Protein AF-A0A5K1E8R7-F1 (afdb_monomer_lite)

Radius of gyration: 16.44 Å; chains: 1; bounding box: 40×27×46 Å

InterPro domains:
  IPR000719 Protein kinase domain [PF00069] (4-108)
  IPR000719 Protein kinase domain [PS50011] (1-108)
  IPR008271 Serine/threonine-protein kinase, active site [PS00108] (58-70)
  IPR011009 Protein kinase-like domain superfamily [SSF56112] (5-108)
  IPR051824 LRR Receptor-Like Ser/Thr Protein Kinase [PTHR48006] (5-108)

Foldseek 3Di:
DDDPVPDDDDDDPDQVQAFQVCQVPPPPHHDDPVLVVQQVVLVVVQQCCQQPVDVQRKDQQADDRNQWTAHPVRRTDGHDSVVMDGPPPPPDPPPPVDNDYDPVPDDD

Secondary structure (DSSP, 8-state):
----TT---------TTEEHHHHHH-SS----HHHHHHHHHHHHHHHHIIIIISSS-EE-S---GGGEEE-TT--EEE--GGG-EES--TTS-S---S--S-TTTS--

Sequence (108 aa):
HISADDTRLLVYEFMGNGSLHRWLHSSDSILNWPSRYRVAVGSAQGLHYMHHGSSPPVIHRDVKSSNILLDEELKPKIADFGLARFIGRSGEPETVSVVAGSLGYMAP

Structure (mmCIF, N/CA/C/O backbone):
data_AF-A0A5K1E8R7-F1
#
_entry.id   AF-A0A5K1E8R7-F1
#
loop_
_atom_site.group_PDB
_atom_site.id
_atom_site.type_symbol
_atom_site.label_atom_id
_atom_site.label_alt_id
_atom_site.label_comp_id
_atom_site.label_asym_id
_atom_site.label_entity_id
_atom_site.label_seq_id
_atom_site.pdbx_PDB_ins_code
_atom_site.Cartn_x
_atom_site.Cartn_y
_atom_site.Cartn_z
_atom_site.occupancy
_atom_site.B_iso_or_equiv
_atom_site.auth_seq_id
_atom_site.auth_comp_id
_atom_site.auth_asym_id
_atom_site.auth_atom_id
_atom_site.pdbx_PDB_model_num
ATOM 1 N N . HIS A 1 1 ? 21.160 -8.404 26.056 1.00 39.66 1 HIS A N 1
ATOM 2 C CA . HIS A 1 1 ? 19.742 -8.172 26.385 1.00 39.66 1 HIS A CA 1
ATOM 3 C C . HIS A 1 1 ? 19.536 -6.677 26.533 1.00 39.66 1 HIS A C 1
ATOM 5 O O . HIS A 1 1 ? 20.033 -6.116 27.496 1.00 39.66 1 HIS A O 1
ATOM 11 N N . ILE A 1 2 ? 18.916 -6.021 25.554 1.00 47.12 2 ILE A N 1
ATOM 12 C CA . ILE A 1 2 ? 18.530 -4.609 25.663 1.00 47.12 2 ILE A CA 1
ATOM 13 C C . ILE A 1 2 ? 17.011 -4.609 25.510 1.00 47.12 2 ILE A C 1
ATOM 15 O O . ILE A 1 2 ? 16.521 -4.661 24.386 1.00 47.12 2 ILE A O 1
ATOM 19 N N . SER A 1 3 ? 16.270 -4.665 26.621 1.00 49.06 3 SER A N 1
ATOM 20 C CA . SER A 1 3 ? 14.888 -4.187 26.596 1.00 49.06 3 SER A CA 1
ATOM 21 C C . SER A 1 3 ? 14.967 -2.680 26.810 1.00 49.06 3 SER A C 1
ATOM 23 O O . SER A 1 3 ? 15.485 -2.198 27.814 1.00 49.06 3 SER A O 1
ATOM 25 N N . ALA A 1 4 ? 14.580 -1.928 25.787 1.00 62.25 4 ALA A N 1
ATOM 26 C CA . ALA A 1 4 ? 14.238 -0.529 25.949 1.00 62.25 4 ALA A CA 1
ATOM 27 C C . ALA A 1 4 ? 12.733 -0.531 26.196 1.00 62.25 4 ALA A C 1
ATOM 29 O O . ALA A 1 4 ? 11.961 -0.705 25.253 1.00 62.25 4 ALA A O 1
ATOM 30 N N . ASP A 1 5 ? 12.334 -0.418 27.460 1.00 68.94 5 ASP A N 1
ATOM 31 C CA . ASP A 1 5 ? 10.951 -0.612 27.918 1.00 68.94 5 ASP A CA 1
ATOM 32 C C . ASP A 1 5 ? 9.944 0.416 27.346 1.00 68.94 5 ASP A C 1
ATOM 34 O O . ASP A 1 5 ? 8.755 0.329 27.638 1.00 68.94 5 ASP A O 1
ATOM 38 N N . ASP A 1 6 ? 10.387 1.338 26.479 1.00 81.94 6 ASP A N 1
ATOM 39 C CA . ASP A 1 6 ? 9.558 2.382 25.859 1.00 81.94 6 ASP A CA 1
ATOM 40 C C . ASP A 1 6 ? 9.595 2.403 24.312 1.00 81.94 6 ASP A C 1
ATOM 42 O O . ASP A 1 6 ? 9.061 3.309 23.670 1.00 81.94 6 ASP A O 1
ATOM 46 N N . THR A 1 7 ? 10.198 1.397 23.667 1.00 86.06 7 THR A N 1
ATOM 47 C CA . THR A 1 7 ? 10.236 1.320 22.195 1.00 86.06 7 THR A CA 1
ATOM 48 C C . THR A 1 7 ? 9.128 0.415 21.662 1.00 86.06 7 THR A C 1
ATOM 50 O O . THR A 1 7 ? 9.127 -0.794 21.891 1.00 86.06 7 THR A O 1
ATOM 53 N N . ARG A 1 8 ? 8.206 0.975 20.869 1.00 85.81 8 ARG A N 1
ATOM 54 C CA . ARG A 1 8 ? 7.197 0.198 20.130 1.00 85.81 8 ARG A CA 1
ATOM 55 C C . ARG A 1 8 ? 7.700 -0.100 18.722 1.00 85.81 8 ARG A C 1
ATOM 57 O O . ARG A 1 8 ? 7.935 0.818 17.943 1.00 85.81 8 ARG A O 1
ATOM 64 N N . LEU A 1 9 ? 7.846 -1.382 18.399 1.00 92.50 9 LEU A N 1
ATOM 65 C CA . LEU A 1 9 ? 8.299 -1.856 17.091 1.00 92.50 9 LEU A CA 1
ATOM 66 C C . LEU A 1 9 ? 7.213 -2.707 16.436 1.00 92.50 9 LEU A C 1
ATOM 68 O O . LEU A 1 9 ? 6.510 -3.458 17.110 1.00 92.50 9 LEU A O 1
ATOM 72 N N . LEU A 1 10 ? 7.112 -2.606 15.113 1.00 92.38 10 LEU A N 1
ATOM 73 C CA . LEU A 1 10 ? 6.277 -3.466 14.281 1.00 92.38 10 LEU A CA 1
ATOM 74 C C . LEU A 1 10 ? 7.183 -4.163 13.271 1.00 92.38 10 LEU A C 1
ATOM 76 O O . LEU A 1 10 ? 7.995 -3.516 12.610 1.00 92.38 10 LEU A O 1
ATOM 80 N N . VAL A 1 11 ? 7.062 -5.485 13.183 1.00 94.25 11 VAL A N 1
ATOM 81 C CA . VAL A 1 11 ? 7.850 -6.315 12.269 1.00 94.25 11 VAL A CA 1
ATOM 82 C C . VAL A 1 11 ? 6.924 -6.826 11.177 1.00 94.25 11 VAL A C 1
ATOM 84 O O . VAL A 1 11 ? 5.867 -7.384 11.467 1.00 94.25 11 VAL A O 1
ATOM 87 N N . TYR A 1 12 ? 7.335 -6.635 9.929 1.00 94.31 12 TYR A N 1
ATOM 88 C CA . TYR A 1 12 ? 6.603 -7.055 8.741 1.00 94.31 12 TYR A CA 1
ATOM 89 C C . TYR A 1 12 ? 7.487 -7.956 7.885 1.00 94.31 12 TYR A C 1
ATOM 91 O O . TYR A 1 12 ? 8.716 -7.884 7.946 1.00 94.31 12 TYR A O 1
ATOM 99 N N . GLU A 1 13 ? 6.857 -8.781 7.055 1.00 95.81 13 GLU A N 1
ATOM 100 C CA . GLU A 1 13 ? 7.550 -9.414 5.935 1.00 95.81 13 GLU A CA 1
ATOM 101 C C . GLU A 1 13 ? 8.149 -8.356 4.994 1.00 95.81 13 GLU A C 1
ATOM 103 O O . GLU A 1 13 ? 7.591 -7.273 4.790 1.00 95.81 13 GLU A O 1
ATOM 108 N N . PHE A 1 14 ? 9.312 -8.672 4.428 1.00 96.19 14 PHE A N 1
ATOM 109 C CA . PHE A 1 14 ? 10.030 -7.760 3.550 1.00 96.19 14 PHE A CA 1
ATOM 110 C C . PHE A 1 14 ? 9.393 -7.712 2.156 1.00 96.19 14 PHE A C 1
ATOM 112 O O . PHE A 1 14 ? 9.136 -8.741 1.538 1.00 96.19 14 PHE A O 1
ATOM 119 N N . MET A 1 15 ? 9.170 -6.501 1.646 1.00 97.62 15 MET A N 1
ATOM 120 C CA . MET A 1 15 ? 8.585 -6.252 0.326 1.00 97.62 15 MET A CA 1
ATOM 121 C C . MET A 1 15 ? 9.694 -5.881 -0.658 1.00 97.62 15 MET A C 1
ATOM 123 O O . MET A 1 15 ? 10.079 -4.712 -0.747 1.00 97.62 15 MET A O 1
ATOM 127 N N . GLY A 1 16 ? 10.224 -6.878 -1.375 1.00 96.19 16 GLY A N 1
ATOM 128 C CA . GLY A 1 16 ? 11.429 -6.746 -2.206 1.00 96.19 16 GLY A CA 1
ATOM 129 C C . GLY A 1 16 ? 11.371 -5.650 -3.273 1.00 96.19 16 GLY A C 1
ATOM 130 O O . GLY A 1 16 ? 12.381 -5.005 -3.546 1.00 96.19 16 GLY A O 1
ATOM 131 N N . ASN A 1 17 ? 10.184 -5.363 -3.815 1.00 96.00 17 ASN A N 1
ATOM 132 C CA . ASN A 1 17 ? 9.993 -4.326 -4.831 1.00 96.00 17 ASN A CA 1
ATOM 133 C C . ASN A 1 17 ? 9.600 -2.955 -4.242 1.00 96.00 17 ASN A C 1
ATOM 135 O O . ASN A 1 17 ? 9.456 -1.975 -4.980 1.00 96.00 17 ASN A O 1
ATOM 139 N N . GLY A 1 18 ? 9.489 -2.840 -2.915 1.00 96.06 18 GLY A N 1
ATOM 140 C CA . GLY A 1 18 ? 9.177 -1.598 -2.209 1.00 96.06 18 GLY A CA 1
ATOM 141 C C . GLY A 1 18 ? 7.788 -1.042 -2.528 1.00 96.06 18 GLY A C 1
ATOM 142 O O . GLY A 1 18 ? 6.861 -1.789 -2.825 1.00 96.06 18 GLY A O 1
ATOM 143 N N . SER A 1 19 ? 7.617 0.278 -2.428 1.00 97.19 19 SER A N 1
ATOM 144 C CA . SER A 1 19 ? 6.313 0.921 -2.623 1.00 97.19 19 SER A CA 1
ATOM 145 C C . SER A 1 19 ? 5.970 1.152 -4.094 1.00 97.19 19 SER A C 1
ATOM 147 O O . SER A 1 19 ? 6.829 1.500 -4.905 1.00 97.19 19 SER A O 1
ATOM 149 N N . LEU A 1 20 ? 4.683 1.062 -4.429 1.00 97.25 20 LEU A N 1
ATOM 150 C CA . LEU A 1 20 ? 4.146 1.399 -5.747 1.00 97.25 20 LEU A CA 1
ATOM 151 C C . LEU A 1 20 ? 4.489 2.843 -6.146 1.00 97.25 20 LEU A C 1
ATOM 153 O O . LEU A 1 20 ? 4.735 3.114 -7.318 1.00 97.25 20 LEU A O 1
ATOM 157 N N . HIS A 1 21 ? 4.571 3.766 -5.183 1.00 95.81 21 HIS A N 1
ATOM 158 C CA . HIS A 1 21 ? 5.011 5.141 -5.424 1.00 95.81 21 HIS A CA 1
ATOM 159 C C . HIS A 1 21 ? 6.345 5.210 -6.180 1.00 95.81 21 HIS A C 1
ATOM 161 O O . HIS A 1 21 ? 6.440 5.966 -7.147 1.00 95.81 21 HIS A O 1
ATOM 167 N N . ARG A 1 22 ? 7.338 4.389 -5.796 1.00 93.88 22 ARG A N 1
ATOM 168 C CA . ARG A 1 22 ? 8.643 4.322 -6.475 1.00 93.88 22 ARG A CA 1
ATOM 169 C C . ARG A 1 22 ? 8.479 3.965 -7.950 1.00 93.88 22 ARG A C 1
ATOM 171 O O . ARG A 1 22 ? 9.066 4.615 -8.801 1.00 93.88 22 ARG A O 1
ATOM 178 N N . TRP A 1 23 ? 7.641 2.982 -8.251 1.00 94.50 23 TRP A N 1
ATOM 179 C CA . TRP A 1 23 ? 7.398 2.508 -9.616 1.00 94.50 23 TRP A CA 1
ATOM 180 C C . TRP A 1 23 ? 6.594 3.474 -10.489 1.00 94.50 23 TRP A C 1
ATOM 182 O O . TRP A 1 23 ? 6.616 3.370 -11.713 1.00 94.50 23 TRP A O 1
ATOM 192 N N . LEU A 1 24 ? 5.827 4.374 -9.875 1.00 93.12 24 LEU A N 1
ATOM 193 C CA . LEU A 1 24 ? 5.014 5.350 -10.599 1.00 93.12 24 LEU A CA 1
ATOM 194 C C . LEU A 1 24 ? 5.752 6.666 -10.865 1.00 93.12 24 LEU A C 1
ATOM 196 O O . LEU A 1 24 ? 5.370 7.367 -11.798 1.00 93.12 24 LEU A O 1
ATOM 200 N N . HIS A 1 25 ? 6.778 6.990 -10.072 1.00 91.00 25 HIS A N 1
ATOM 201 C CA . HIS A 1 25 ? 7.447 8.298 -10.105 1.00 91.00 25 HIS A CA 1
ATOM 202 C C . HIS A 1 25 ? 8.967 8.225 -10.328 1.00 91.00 25 HIS A C 1
ATOM 204 O O . HIS A 1 25 ? 9.607 9.268 -10.432 1.00 91.00 25 HIS A O 1
ATOM 210 N N . SER A 1 26 ? 9.565 7.031 -10.398 1.00 86.31 26 SER A N 1
ATOM 211 C CA . SER A 1 26 ? 10.976 6.862 -10.768 1.00 86.31 26 SER A CA 1
ATOM 212 C C . SER A 1 26 ? 11.150 6.825 -12.288 1.00 86.31 26 SER A C 1
ATOM 214 O O . SER A 1 26 ? 10.331 6.248 -13.002 1.00 86.31 26 SER A O 1
ATOM 216 N N . SER A 1 27 ? 12.252 7.399 -12.773 1.00 76.88 27 SER A N 1
ATOM 217 C CA . SER A 1 27 ? 12.705 7.286 -14.165 1.00 76.88 27 SER A CA 1
ATOM 218 C C . SER A 1 27 ? 13.232 5.896 -14.523 1.00 76.88 27 SER A C 1
ATOM 220 O O . SER A 1 27 ? 13.270 5.542 -15.699 1.00 76.88 27 SER A O 1
ATOM 222 N N . ASP A 1 28 ? 13.620 5.104 -13.522 1.00 76.00 28 ASP A N 1
ATOM 223 C CA . ASP A 1 28 ? 14.469 3.925 -13.718 1.00 76.00 28 ASP A CA 1
ATOM 224 C C . ASP A 1 28 ? 13.664 2.619 -13.681 1.00 76.00 28 ASP A C 1
ATOM 226 O O . ASP A 1 28 ? 14.200 1.529 -13.874 1.00 76.00 28 ASP A O 1
ATOM 230 N N . SER A 1 29 ? 12.363 2.692 -13.392 1.00 72.69 29 SER A N 1
ATOM 231 C CA . SER A 1 29 ? 11.497 1.522 -13.244 1.00 72.69 29 SER A CA 1
ATOM 232 C C . SER A 1 29 ? 10.112 1.799 -13.812 1.00 72.69 29 SER A C 1
ATOM 234 O O . SER A 1 29 ? 9.367 2.617 -13.283 1.00 72.69 29 SER A O 1
ATOM 236 N N . ILE A 1 30 ? 9.742 1.089 -14.882 1.00 81.88 30 ILE A N 1
ATOM 237 C CA . ILE A 1 30 ? 8.442 1.249 -15.541 1.00 81.88 30 ILE A CA 1
ATOM 238 C C . ILE A 1 30 ? 7.601 -0.007 -15.318 1.00 81.88 30 ILE A C 1
ATOM 240 O O . ILE A 1 30 ? 7.882 -1.072 -15.867 1.00 81.88 30 ILE A O 1
ATOM 244 N N . LEU A 1 31 ? 6.499 0.128 -14.575 1.00 89.94 31 LEU A N 1
ATOM 245 C CA . LEU A 1 31 ? 5.439 -0.880 -14.601 1.00 89.94 31 LEU A CA 1
ATOM 246 C C . LEU A 1 31 ? 4.709 -0.809 -15.943 1.00 89.94 31 LEU A C 1
ATOM 248 O O . LEU A 1 31 ? 4.092 0.211 -16.265 1.00 89.94 31 LEU A O 1
ATOM 252 N N . ASN A 1 32 ? 4.742 -1.898 -16.711 1.00 92.62 32 ASN A N 1
ATOM 253 C CA . ASN A 1 32 ? 3.921 -2.023 -17.912 1.00 92.62 32 ASN A CA 1
ATOM 254 C C . ASN A 1 32 ? 2.423 -2.084 -17.557 1.00 92.62 32 ASN A C 1
ATOM 256 O O . ASN A 1 32 ? 2.037 -2.326 -16.410 1.00 92.62 32 ASN A O 1
ATOM 260 N N . TRP A 1 33 ? 1.565 -1.851 -18.550 1.00 95.25 33 TRP A N 1
ATOM 261 C CA . TRP A 1 33 ? 0.120 -1.780 -18.332 1.00 95.25 33 TRP A CA 1
ATOM 262 C C . TRP A 1 33 ? -0.487 -3.052 -17.706 1.00 95.25 33 TRP A C 1
ATOM 264 O O . TRP A 1 33 ? -1.200 -2.920 -16.709 1.00 95.25 33 TRP A O 1
ATOM 274 N N . PRO A 1 34 ? -0.169 -4.277 -18.174 1.00 96.62 34 PRO A N 1
ATOM 275 C CA . PRO A 1 34 ? -0.652 -5.496 -17.524 1.00 96.62 34 PRO A CA 1
ATOM 276 C C . PRO A 1 34 ? -0.289 -5.588 -16.036 1.00 96.62 34 PRO A C 1
ATOM 278 O O . PRO A 1 34 ? -1.127 -5.974 -15.222 1.00 96.62 34 PRO A O 1
ATOM 281 N N . SER A 1 35 ? 0.935 -5.209 -15.656 1.00 95.75 35 SER A N 1
ATOM 282 C CA . SER A 1 35 ? 1.353 -5.190 -14.251 1.00 95.75 35 SER A CA 1
ATOM 283 C C . SER A 1 35 ? 0.602 -4.130 -13.445 1.00 95.75 35 SER A C 1
ATOM 285 O O . SER A 1 35 ? 0.136 -4.431 -12.350 1.00 95.75 35 SER A O 1
ATOM 287 N N . ARG A 1 36 ? 0.398 -2.923 -13.995 1.00 96.50 36 ARG A N 1
ATOM 288 C CA . ARG A 1 36 ? -0.416 -1.874 -13.347 1.00 96.50 36 ARG A CA 1
ATOM 289 C C . ARG A 1 36 ? -1.837 -2.352 -13.071 1.00 96.50 36 ARG A C 1
ATOM 291 O O . ARG A 1 36 ? -2.351 -2.126 -11.981 1.00 96.50 36 ARG A O 1
ATOM 298 N N . TYR A 1 37 ? -2.445 -3.040 -14.035 1.00 97.88 37 TYR A N 1
ATOM 299 C CA . TYR A 1 37 ? -3.780 -3.604 -13.876 1.00 97.88 37 TYR A CA 1
ATOM 300 C C . TYR A 1 37 ? -3.827 -4.649 -12.752 1.00 97.88 37 TYR A C 1
ATOM 302 O O . TYR A 1 37 ? -4.684 -4.557 -11.875 1.00 97.88 37 TYR A O 1
ATOM 310 N N . ARG A 1 38 ? -2.872 -5.593 -12.712 1.00 98.25 38 ARG A N 1
ATOM 311 C CA . ARG A 1 38 ? -2.786 -6.585 -11.622 1.00 98.25 38 ARG A CA 1
ATOM 312 C C . ARG A 1 38 ? -2.616 -5.930 -10.252 1.00 98.25 38 ARG A C 1
ATOM 314 O O . ARG A 1 38 ? -3.276 -6.342 -9.302 1.00 98.25 38 ARG A O 1
ATOM 321 N N . VAL A 1 39 ? -1.781 -4.894 -10.162 1.00 98.31 39 VAL A N 1
ATOM 322 C CA . VAL A 1 39 ? -1.591 -4.118 -8.930 1.00 98.31 39 VAL A CA 1
ATOM 323 C C . VAL A 1 39 ? -2.894 -3.431 -8.513 1.00 98.31 39 VAL A C 1
ATOM 325 O O . VAL A 1 39 ? -3.310 -3.567 -7.369 1.00 98.31 39 VAL A O 1
ATOM 328 N N . ALA A 1 40 ? -3.590 -2.754 -9.429 1.00 98.38 40 ALA A N 1
ATOM 329 C CA . ALA A 1 40 ? -4.856 -2.090 -9.118 1.00 98.38 40 ALA A CA 1
ATOM 330 C C . ALA A 1 40 ? -5.921 -3.078 -8.613 1.00 98.38 40 ALA A C 1
ATOM 332 O O . ALA A 1 40 ? -6.568 -2.824 -7.596 1.00 98.38 40 ALA A O 1
ATOM 333 N N . VAL A 1 41 ? -6.064 -4.228 -9.282 1.00 98.69 41 VAL A N 1
ATOM 334 C CA . VAL A 1 41 ? -7.002 -5.285 -8.876 1.00 98.69 41 VAL A CA 1
ATOM 335 C C . VAL A 1 41 ? -6.634 -5.850 -7.505 1.00 98.69 41 VAL A C 1
ATOM 337 O O . VAL A 1 41 ? -7.499 -5.933 -6.637 1.00 98.69 41 VAL A O 1
ATOM 340 N N . GLY A 1 42 ? -5.365 -6.192 -7.273 1.00 98.69 42 GLY A N 1
ATOM 341 C CA . GLY A 1 42 ? -4.929 -6.742 -5.988 1.00 98.69 42 GLY A CA 1
ATOM 342 C C . GLY A 1 42 ? -5.085 -5.749 -4.830 1.00 98.69 42 GLY A C 1
ATOM 343 O O . GLY A 1 42 ? -5.552 -6.121 -3.754 1.00 98.69 42 GLY A O 1
ATOM 344 N N . SER A 1 43 ? -4.789 -4.464 -5.050 1.00 98.56 43 SER A N 1
ATOM 345 C CA . SER A 1 43 ? -5.045 -3.412 -4.059 1.00 98.56 43 SER A CA 1
ATOM 346 C C . SER A 1 43 ? -6.540 -3.262 -3.762 1.00 98.56 43 SER A C 1
ATOM 348 O O . SER A 1 43 ? -6.925 -3.164 -2.598 1.00 98.56 43 SER A O 1
ATOM 350 N N . ALA A 1 44 ? -7.397 -3.300 -4.786 1.00 98.56 44 ALA A N 1
ATOM 351 C CA . ALA A 1 44 ? -8.847 -3.255 -4.606 1.00 98.56 44 ALA A CA 1
ATOM 352 C C . ALA A 1 44 ? -9.379 -4.482 -3.848 1.00 98.56 44 ALA A C 1
ATOM 354 O O . ALA A 1 44 ? -10.253 -4.339 -2.999 1.00 98.56 44 ALA A O 1
ATOM 355 N N . GLN A 1 45 ? -8.824 -5.672 -4.093 1.00 98.75 45 GLN A N 1
ATOM 356 C CA . GLN A 1 45 ? -9.155 -6.888 -3.343 1.00 98.75 45 GLN A CA 1
ATOM 357 C C . GLN A 1 45 ? -8.767 -6.769 -1.864 1.00 98.75 45 GLN A C 1
ATOM 359 O O . GLN A 1 45 ? -9.568 -7.114 -0.998 1.00 98.75 45 GLN A O 1
ATOM 364 N N . GLY A 1 46 ? -7.582 -6.227 -1.562 1.00 98.19 46 GLY A N 1
ATOM 365 C CA . GLY A 1 46 ? -7.167 -5.950 -0.184 1.00 98.19 46 GLY A CA 1
ATOM 366 C C . GLY A 1 46 ? -8.106 -4.965 0.523 1.00 98.19 46 GLY A C 1
ATOM 367 O O . GLY A 1 46 ? -8.529 -5.215 1.649 1.00 98.19 46 GLY A O 1
ATOM 368 N N . LEU A 1 47 ? -8.500 -3.882 -0.159 1.00 97.81 47 LEU A N 1
ATOM 369 C CA . LEU A 1 47 ? -9.482 -2.914 0.352 1.00 97.81 47 LEU A CA 1
ATOM 370 C C . LEU A 1 47 ? -10.856 -3.546 0.566 1.00 97.81 47 LEU A C 1
ATOM 372 O O . LEU A 1 47 ? -11.479 -3.341 1.605 1.00 97.81 47 LEU A O 1
ATOM 376 N N . HIS A 1 48 ? -11.316 -4.347 -0.393 1.00 98.12 48 HIS A N 1
ATOM 377 C CA . HIS A 1 48 ? -12.576 -5.067 -0.288 1.00 98.12 48 HIS A CA 1
ATOM 378 C C . HIS A 1 48 ? -12.582 -6.001 0.925 1.00 98.12 48 HIS A C 1
ATOM 380 O O . HIS A 1 48 ? -13.551 -5.990 1.685 1.00 98.12 48 HIS A O 1
ATOM 386 N N . TYR A 1 49 ? -11.492 -6.745 1.143 1.00 98.00 49 TYR A N 1
ATOM 387 C CA . TYR A 1 49 ? -11.343 -7.605 2.312 1.00 98.00 49 TYR A CA 1
ATOM 388 C C . TYR A 1 49 ? -11.424 -6.805 3.613 1.00 98.00 49 TYR A C 1
ATOM 390 O O . TYR A 1 49 ? -12.180 -7.181 4.497 1.00 98.00 49 TYR A O 1
ATOM 398 N N . MET A 1 50 ? -10.730 -5.673 3.731 1.00 95.81 50 MET A N 1
ATOM 399 C CA . MET A 1 50 ? -10.820 -4.838 4.937 1.00 95.81 50 MET A CA 1
ATOM 400 C C . MET A 1 50 ? -12.234 -4.294 5.182 1.00 95.81 50 MET A C 1
ATOM 402 O O . MET A 1 50 ? -12.675 -4.204 6.320 1.00 95.81 50 MET A O 1
ATOM 406 N N . HIS A 1 51 ? -12.964 -3.921 4.133 1.00 95.19 51 HIS A N 1
ATOM 407 C CA . HIS A 1 51 ? -14.294 -3.332 4.297 1.00 95.19 51 HIS A CA 1
ATOM 408 C C . HIS A 1 51 ? -15.407 -4.366 4.521 1.00 95.19 51 HIS A C 1
ATOM 410 O O . HIS A 1 51 ? -16.378 -4.063 5.206 1.00 95.19 51 HIS A O 1
ATOM 416 N N . HIS A 1 52 ? -15.296 -5.561 3.937 1.00 94.38 52 HIS A N 1
ATOM 417 C CA . HIS A 1 52 ? -16.398 -6.534 3.904 1.00 94.38 52 HIS A CA 1
ATOM 418 C C . HIS A 1 52 ? -15.996 -7.944 4.345 1.00 94.38 52 HIS A C 1
ATOM 420 O O . HIS A 1 52 ? -16.848 -8.713 4.776 1.00 94.38 52 HIS A O 1
ATOM 426 N N . GLY A 1 53 ? -14.719 -8.303 4.200 1.00 93.88 53 GLY A N 1
ATOM 427 C CA . GLY A 1 53 ? -14.198 -9.628 4.540 1.00 93.88 53 GLY A CA 1
ATOM 428 C C . GLY A 1 53 ? -13.717 -9.749 5.988 1.00 93.88 53 GLY A C 1
ATOM 429 O O . GLY A 1 53 ? -13.770 -10.838 6.555 1.00 93.88 53 GLY A O 1
ATOM 430 N N . SER A 1 54 ? -13.259 -8.655 6.601 1.00 92.50 54 SER A N 1
ATOM 431 C CA . SER A 1 54 ? -12.837 -8.626 8.000 1.00 92.50 54 SER A CA 1
ATOM 432 C C . SER A 1 54 ? -14.019 -8.363 8.931 1.00 92.50 54 SER A C 1
ATOM 434 O O . SER A 1 54 ? -14.875 -7.526 8.652 1.00 92.50 54 SER A O 1
ATOM 436 N N . SER A 1 55 ? -14.033 -9.036 10.081 1.00 90.88 55 SER A N 1
ATOM 437 C CA . SER A 1 55 ? -15.007 -8.794 11.146 1.00 90.88 55 SER A CA 1
ATOM 438 C C . SER A 1 55 ? -14.274 -8.468 12.455 1.00 90.88 55 SER A C 1
ATOM 440 O O . SER A 1 55 ? -13.620 -9.358 13.004 1.00 90.88 55 SER A O 1
ATOM 442 N N . PRO A 1 56 ? -14.361 -7.227 12.975 1.00 90.81 56 PRO A N 1
ATOM 443 C CA . PRO A 1 56 ? -15.115 -6.096 12.422 1.00 90.81 56 PRO A CA 1
ATOM 444 C C . PRO A 1 56 ? -14.472 -5.503 11.147 1.00 90.81 56 PRO A C 1
ATOM 446 O O . PRO A 1 56 ? -13.270 -5.686 10.921 1.00 90.81 56 PRO A O 1
ATOM 449 N N . PRO A 1 57 ? -15.241 -4.769 10.321 1.00 92.38 57 PRO A N 1
ATOM 450 C CA . PRO A 1 57 ? -14.697 -4.025 9.187 1.00 92.38 57 PRO A CA 1
ATOM 451 C C . PRO A 1 57 ? -13.618 -3.022 9.608 1.00 92.38 57 PRO A C 1
ATOM 453 O O . PRO A 1 57 ? -13.717 -2.395 10.665 1.00 92.38 57 PRO A O 1
ATOM 456 N N . VAL A 1 58 ? -12.606 -2.836 8.764 1.00 93.75 58 VAL A N 1
ATOM 457 C CA . VAL A 1 58 ? -11.471 -1.928 8.976 1.00 93.75 58 VAL A CA 1
ATOM 458 C C . VAL A 1 58 ? -11.465 -0.831 7.916 1.00 93.75 58 VAL A C 1
ATOM 460 O O . VAL A 1 58 ? -11.370 -1.120 6.731 1.00 93.75 58 VAL A O 1
ATOM 463 N N . ILE A 1 59 ? -11.464 0.437 8.328 1.00 93.12 59 ILE A N 1
ATOM 464 C CA . ILE A 1 59 ? -11.173 1.578 7.449 1.00 93.12 59 ILE A CA 1
ATOM 465 C C . ILE A 1 59 ? -9.694 1.923 7.581 1.00 93.12 59 ILE A C 1
ATOM 467 O O . ILE A 1 59 ? -9.240 2.261 8.671 1.00 93.12 59 ILE A O 1
ATOM 471 N N . HIS A 1 60 ? -8.948 1.912 6.476 1.00 95.31 60 HIS A N 1
ATOM 472 C CA . HIS A 1 60 ? -7.513 2.223 6.484 1.00 95.31 60 HIS A CA 1
ATOM 473 C C . HIS A 1 60 ? -7.196 3.710 6.724 1.00 95.31 60 HIS A C 1
ATOM 475 O O . HIS A 1 60 ? -6.222 4.034 7.397 1.00 95.31 60 HIS A O 1
ATOM 481 N N . ARG A 1 61 ? -8.000 4.622 6.156 1.00 94.12 61 ARG A N 1
ATOM 48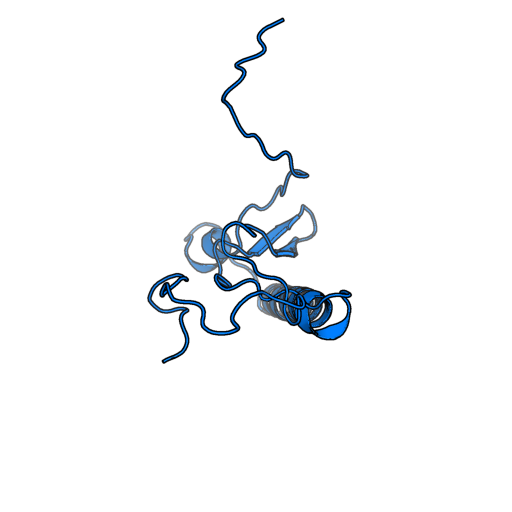2 C CA . ARG A 1 61 ? -7.882 6.096 6.267 1.00 94.12 61 ARG A CA 1
ATOM 483 C C . ARG A 1 61 ? -6.622 6.756 5.679 1.00 94.12 61 ARG A C 1
ATOM 485 O O . ARG A 1 61 ? -6.505 7.972 5.755 1.00 94.12 61 ARG A O 1
ATOM 492 N N . ASP A 1 62 ? -5.715 6.005 5.059 1.00 95.25 62 ASP A N 1
ATOM 493 C CA . ASP A 1 62 ? -4.503 6.562 4.426 1.00 95.25 62 ASP A CA 1
ATOM 494 C C . ASP A 1 62 ? -4.058 5.732 3.215 1.00 95.25 62 ASP A C 1
ATOM 496 O O . ASP A 1 62 ? -2.912 5.301 3.087 1.00 95.25 62 ASP A O 1
ATOM 500 N N . VAL A 1 63 ? -5.014 5.448 2.330 1.00 96.88 63 VAL A N 1
ATOM 501 C CA . VAL A 1 63 ? -4.752 4.714 1.091 1.00 96.88 63 VAL A CA 1
ATOM 502 C C . VAL A 1 63 ? -4.056 5.645 0.105 1.00 96.88 63 VAL A C 1
ATOM 504 O O . VAL A 1 63 ? -4.630 6.636 -0.341 1.00 96.88 63 VAL A O 1
ATOM 507 N N . LYS A 1 64 ? -2.818 5.308 -0.255 1.00 96.81 64 LYS A N 1
ATOM 508 C CA . LYS A 1 64 ? -1.986 6.058 -1.202 1.00 96.81 64 LYS A CA 1
ATOM 509 C C . LYS A 1 64 ? -0.939 5.153 -1.838 1.00 96.81 64 LYS A C 1
ATOM 511 O O . LYS A 1 64 ? -0.643 4.080 -1.320 1.00 96.81 64 LYS A O 1
ATOM 516 N N . SER A 1 65 ? -0.332 5.600 -2.938 1.00 97.06 65 SER A N 1
ATOM 517 C CA . SER A 1 65 ? 0.669 4.804 -3.669 1.00 97.06 65 SER A CA 1
ATOM 518 C C . SER A 1 65 ? 1.900 4.427 -2.831 1.00 97.06 65 SER A C 1
ATOM 520 O O . SER A 1 65 ? 2.515 3.396 -3.089 1.00 97.06 65 SER A O 1
ATOM 522 N N . SER A 1 66 ? 2.271 5.212 -1.814 1.00 97.50 66 SER A N 1
ATOM 523 C CA . SER A 1 66 ? 3.380 4.866 -0.913 1.00 97.50 66 SER A CA 1
ATOM 524 C C . SER A 1 66 ? 3.014 3.819 0.146 1.00 97.50 66 SER A C 1
ATOM 526 O O . SER A 1 66 ? 3.916 3.147 0.636 1.00 97.50 66 SER A O 1
ATOM 528 N N . ASN A 1 67 ? 1.718 3.618 0.411 1.00 98.38 67 ASN A N 1
ATOM 529 C CA . ASN A 1 67 ? 1.180 2.617 1.343 1.00 98.38 67 ASN A CA 1
ATOM 530 C C . ASN A 1 67 ? 0.697 1.342 0.626 1.00 98.38 67 ASN A C 1
ATOM 532 O O . ASN A 1 67 ? 0.063 0.477 1.224 1.00 98.38 67 ASN A O 1
ATOM 536 N N . ILE A 1 68 ? 0.998 1.206 -0.666 1.00 98.50 68 ILE A N 1
ATOM 537 C CA . ILE A 1 68 ? 0.860 -0.047 -1.409 1.00 98.50 68 ILE A CA 1
ATOM 538 C C . ILE A 1 68 ? 2.275 -0.558 -1.655 1.00 98.50 68 ILE A C 1
ATOM 540 O O . ILE A 1 68 ? 3.030 0.058 -2.407 1.00 98.50 68 ILE A O 1
ATOM 544 N N . LEU A 1 69 ? 2.642 -1.657 -1.006 1.00 98.44 69 LEU A N 1
ATOM 545 C CA . LEU A 1 69 ? 3.936 -2.310 -1.173 1.00 98.44 69 LEU A CA 1
ATOM 546 C C . LEU A 1 69 ? 3.820 -3.478 -2.151 1.00 98.44 69 LEU A C 1
ATOM 548 O O . LEU A 1 69 ? 2.753 -4.069 -2.289 1.00 98.44 69 LEU A O 1
ATOM 552 N N . LEU A 1 70 ? 4.912 -3.791 -2.837 1.00 98.06 70 LEU A N 1
ATOM 553 C CA . LEU A 1 70 ? 4.997 -4.854 -3.828 1.00 98.06 70 LEU A CA 1
ATOM 554 C C . LEU A 1 70 ? 5.993 -5.913 -3.347 1.00 98.06 70 LEU A C 1
ATOM 556 O O . LEU A 1 70 ? 7.149 -5.596 -3.041 1.00 98.06 70 LEU A O 1
ATOM 560 N N . ASP A 1 71 ? 5.552 -7.166 -3.298 1.00 97.31 71 ASP A N 1
ATOM 561 C CA . ASP A 1 71 ? 6.447 -8.304 -3.076 1.00 97.31 71 ASP A CA 1
ATOM 562 C C . ASP A 1 71 ? 7.275 -8.621 -4.333 1.00 97.31 71 ASP A C 1
ATOM 564 O O . ASP A 1 71 ? 7.203 -7.902 -5.333 1.00 97.31 71 ASP A O 1
ATOM 568 N N . GLU A 1 72 ? 8.086 -9.679 -4.283 1.00 96.38 72 GLU A N 1
ATOM 569 C CA . GLU A 1 72 ? 8.993 -10.098 -5.364 1.00 96.38 72 GLU A CA 1
ATOM 570 C C . GLU A 1 72 ? 8.271 -10.386 -6.695 1.00 96.38 72 GLU A C 1
ATOM 572 O O . GLU A 1 72 ? 8.842 -10.165 -7.763 1.00 96.38 72 GLU A O 1
ATOM 577 N N . GLU A 1 73 ? 6.993 -10.776 -6.650 1.00 95.69 73 GLU A N 1
ATOM 578 C CA . GLU A 1 73 ? 6.160 -11.096 -7.817 1.00 95.69 73 GLU A CA 1
ATOM 579 C C . GLU A 1 73 ? 5.349 -9.887 -8.326 1.00 95.69 73 GLU A C 1
ATOM 581 O O . GLU A 1 73 ? 4.480 -10.019 -9.195 1.00 95.69 73 GLU A O 1
ATOM 586 N N . LEU A 1 74 ? 5.625 -8.685 -7.801 1.00 95.62 74 LEU A N 1
ATOM 587 C CA . LEU A 1 74 ? 4.852 -7.458 -8.025 1.00 95.62 74 LEU A CA 1
ATOM 588 C C . LEU A 1 74 ? 3.389 -7.578 -7.573 1.00 95.62 74 LEU A C 1
ATOM 590 O O . LEU A 1 74 ? 2.515 -6.864 -8.082 1.00 95.62 74 LEU A O 1
ATOM 594 N N . LYS A 1 75 ? 3.099 -8.461 -6.614 1.00 97.75 75 LYS A N 1
ATOM 595 C CA . LYS A 1 75 ? 1.771 -8.563 -6.022 1.00 97.75 75 LYS A CA 1
ATOM 596 C C . LYS A 1 75 ? 1.627 -7.499 -4.926 1.00 97.75 75 LYS A C 1
ATOM 598 O O . LYS A 1 75 ? 2.516 -7.337 -4.087 1.00 97.75 75 LYS A O 1
ATOM 603 N N . PRO A 1 76 ? 0.521 -6.735 -4.931 1.00 98.50 76 PRO A N 1
ATOM 604 C CA . PRO A 1 76 ? 0.340 -5.635 -3.997 1.00 98.50 76 PRO A CA 1
ATOM 605 C C . PRO A 1 76 ? -0.086 -6.114 -2.608 1.00 98.50 76 PRO A C 1
ATOM 607 O O . PRO A 1 76 ? -0.936 -6.996 -2.471 1.00 98.50 76 PRO A O 1
ATOM 610 N N . LYS A 1 77 ? 0.429 -5.440 -1.579 1.00 98.50 77 LYS A N 1
ATOM 611 C CA . LYS A 1 77 ? -0.022 -5.522 -0.188 1.00 98.50 77 LYS A CA 1
ATOM 612 C C . LYS A 1 77 ? -0.239 -4.116 0.358 1.00 98.50 77 LYS A C 1
ATOM 614 O O . LYS A 1 77 ? 0.567 -3.215 0.134 1.00 98.50 77 LYS A O 1
ATOM 619 N N . ILE A 1 78 ? -1.355 -3.923 1.049 1.00 98.19 78 ILE A N 1
ATOM 620 C CA . ILE A 1 78 ? -1.677 -2.652 1.699 1.00 98.19 78 ILE A CA 1
ATOM 621 C C . ILE A 1 78 ? -0.891 -2.586 3.011 1.00 98.19 78 ILE A C 1
ATOM 623 O O . ILE A 1 78 ? -0.854 -3.567 3.751 1.00 98.19 78 ILE A O 1
ATOM 627 N N . ALA A 1 79 ? -0.248 -1.454 3.272 1.00 97.38 79 ALA A N 1
ATOM 628 C CA . ALA A 1 79 ? 0.636 -1.233 4.408 1.00 97.38 79 ALA A CA 1
ATOM 629 C C . ALA A 1 79 ? 0.291 0.071 5.138 1.00 97.38 79 ALA A C 1
ATOM 631 O O . ALA A 1 79 ? -0.447 0.897 4.620 1.00 97.38 79 ALA A O 1
ATOM 632 N N . ASP A 1 80 ? 0.897 0.265 6.311 1.00 94.94 80 ASP A N 1
ATOM 633 C CA . ASP A 1 80 ? 0.721 1.439 7.177 1.00 94.94 80 ASP A CA 1
ATOM 634 C C . ASP A 1 80 ? -0.711 1.638 7.703 1.00 94.94 80 ASP A C 1
ATOM 636 O O . ASP A 1 80 ? -1.466 2.534 7.331 1.00 94.94 80 ASP A O 1
ATOM 640 N N . PHE A 1 81 ? -1.057 0.797 8.674 1.00 94.50 81 PHE A N 1
ATOM 641 C CA . PHE A 1 81 ? -2.331 0.841 9.385 1.00 94.50 81 PHE A CA 1
ATOM 642 C C . PHE A 1 81 ? -2.327 1.832 10.562 1.00 94.50 81 PHE A C 1
ATOM 644 O O . PHE A 1 81 ? -3.211 1.762 11.414 1.00 94.50 81 PHE A O 1
ATOM 651 N N . GLY A 1 82 ? -1.362 2.760 10.642 1.00 91.75 82 GLY A N 1
ATOM 652 C CA . GLY A 1 82 ? -1.228 3.681 11.779 1.00 91.75 82 GLY A CA 1
ATOM 653 C C . GLY A 1 82 ? -2.452 4.579 12.002 1.00 91.75 82 GLY A C 1
ATOM 654 O O . GLY A 1 82 ? -2.732 4.991 13.128 1.00 91.75 82 GLY A O 1
ATOM 655 N N . LEU A 1 83 ? -3.219 4.839 10.939 1.00 90.12 83 LEU A N 1
ATOM 656 C CA . LEU A 1 83 ? -4.462 5.614 10.982 1.00 90.12 83 LEU A CA 1
ATOM 657 C C . LEU A 1 83 ? -5.731 4.755 10.912 1.00 90.12 83 LEU A C 1
ATOM 659 O O . LEU A 1 83 ? -6.832 5.311 11.001 1.00 90.12 83 LEU A O 1
ATOM 663 N N . ALA A 1 84 ? -5.596 3.433 10.783 1.00 92.31 84 ALA A N 1
ATOM 664 C CA . ALA A 1 84 ? -6.717 2.534 10.561 1.00 92.31 84 ALA A CA 1
ATOM 665 C C . ALA A 1 84 ? -7.657 2.457 11.776 1.00 92.31 84 ALA A C 1
ATOM 667 O O . ALA A 1 84 ? -7.253 2.640 12.927 1.00 92.31 84 ALA A O 1
ATOM 668 N N . ARG A 1 85 ? -8.943 2.199 11.520 1.00 89.94 85 ARG A N 1
ATOM 669 C CA . ARG A 1 85 ? -9.997 2.127 12.543 1.00 89.94 85 ARG A CA 1
ATOM 670 C C . ARG A 1 85 ? -10.952 0.976 12.262 1.00 89.94 85 ARG A C 1
ATOM 672 O O . ARG A 1 85 ? -11.284 0.720 11.110 1.00 89.94 85 ARG A O 1
ATOM 679 N N . PHE A 1 86 ? -11.426 0.325 13.318 1.00 89.19 86 PHE A N 1
ATOM 680 C CA . PHE A 1 86 ? -12.518 -0.642 13.223 1.00 89.19 86 PHE A CA 1
ATOM 681 C C . PHE A 1 86 ? -13.866 0.087 13.210 1.00 89.19 86 PHE A C 1
ATOM 683 O O . PHE A 1 86 ? -14.080 0.977 14.032 1.00 89.19 86 PHE A O 1
ATOM 690 N N . ILE A 1 87 ? -14.771 -0.299 12.312 1.00 80.69 87 I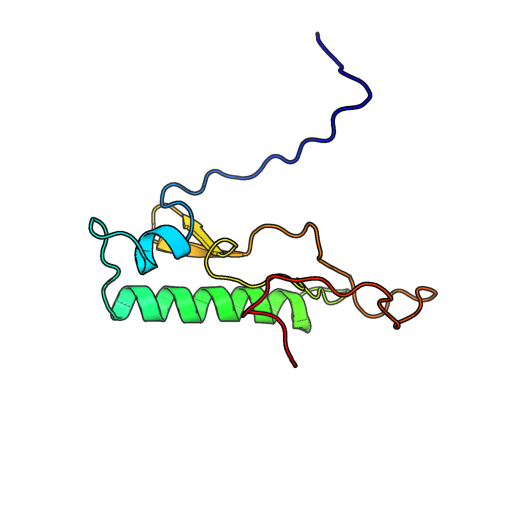LE A N 1
ATOM 691 C CA . ILE A 1 87 ? -16.156 0.195 12.281 1.00 80.69 87 ILE A CA 1
ATOM 692 C C . ILE A 1 87 ? -17.003 -0.628 13.255 1.00 80.69 87 ILE A C 1
ATOM 694 O O . ILE A 1 87 ? -16.830 -1.842 13.356 1.00 80.69 87 ILE A O 1
ATOM 698 N N . GLY A 1 88 ? -17.943 0.017 13.951 1.00 70.12 88 GLY A N 1
ATOM 699 C CA . GLY A 1 88 ? -18.966 -0.689 14.727 1.00 70.12 88 GLY A CA 1
ATOM 700 C C . GLY A 1 88 ? -18.480 -1.270 16.057 1.00 70.12 88 GLY A C 1
ATOM 701 O O . GLY A 1 88 ? -19.119 -2.168 16.602 1.00 70.12 88 GLY A O 1
ATOM 702 N N . ARG A 1 89 ? -17.371 -0.765 16.618 1.00 61.16 89 ARG A N 1
ATOM 703 C CA . ARG A 1 89 ? -17.044 -1.022 18.027 1.00 61.16 89 ARG A CA 1
ATOM 704 C C . ARG A 1 89 ? -18.091 -0.339 18.905 1.00 61.16 89 ARG A C 1
ATOM 706 O O . ARG A 1 89 ? -18.134 0.884 18.987 1.00 61.16 89 ARG A O 1
ATOM 713 N N . SER A 1 90 ? -18.930 -1.139 19.558 1.00 51.78 90 SER A N 1
ATOM 714 C CA . SER A 1 90 ? -19.923 -0.670 20.525 1.00 51.78 90 SER A CA 1
ATOM 715 C C . SER A 1 90 ? -19.266 0.233 21.577 1.00 51.78 90 SER A C 1
ATOM 717 O O . SER A 1 90 ? -18.430 -0.241 22.346 1.00 51.78 90 SER A O 1
ATOM 719 N N . GLY A 1 91 ? -19.647 1.513 21.605 1.00 56.06 91 GLY A N 1
ATOM 720 C CA . GLY A 1 91 ? -19.210 2.485 22.614 1.00 56.06 91 GLY A CA 1
ATOM 721 C C . GLY A 1 91 ? -18.146 3.498 22.174 1.00 56.06 91 GLY A C 1
ATOM 722 O O . GLY A 1 91 ? -17.870 4.416 22.941 1.00 56.06 91 GLY A O 1
ATOM 723 N N . GLU A 1 92 ? -17.579 3.395 20.967 1.00 57.00 92 GLU A N 1
ATOM 724 C CA . 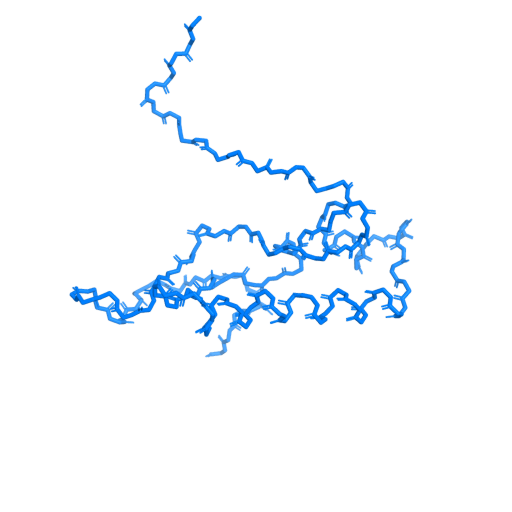GLU A 1 92 ? -16.730 4.459 20.406 1.00 57.00 92 GLU A CA 1
ATOM 725 C C . GLU A 1 92 ? -17.597 5.430 19.584 1.00 57.00 92 GLU A C 1
ATOM 727 O O . GLU A 1 92 ? -18.392 4.977 18.757 1.00 57.00 92 GLU A O 1
ATOM 732 N N . PRO A 1 93 ? -17.485 6.756 19.784 1.00 55.34 93 PRO A N 1
ATOM 733 C CA . PRO A 1 93 ? -18.223 7.710 18.971 1.00 55.34 93 PRO A CA 1
ATOM 734 C C . PRO A 1 93 ? -17.793 7.589 17.500 1.00 55.34 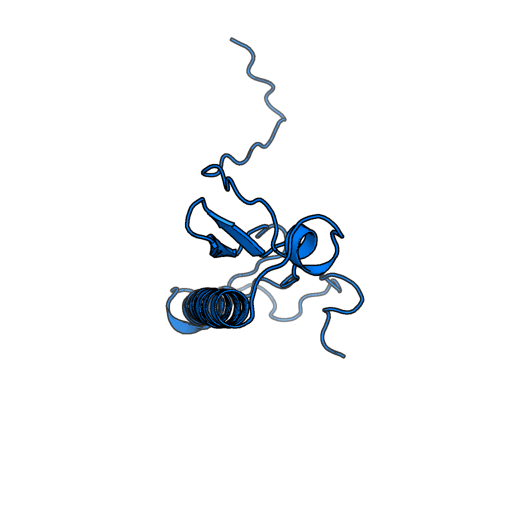93 PRO A C 1
ATOM 736 O O . PRO A 1 93 ? -16.611 7.705 17.181 1.00 55.34 93 PRO A O 1
ATOM 739 N N . GLU A 1 94 ? -18.758 7.402 16.590 1.00 56.72 94 GLU A N 1
ATOM 740 C CA . GLU A 1 94 ? -18.522 7.382 15.131 1.00 56.72 94 GLU A CA 1
ATOM 741 C C . GLU A 1 94 ? -17.916 8.699 14.610 1.00 56.72 94 GLU A C 1
ATOM 743 O O . GLU A 1 94 ? -17.369 8.762 13.508 1.00 56.72 94 GLU A O 1
ATOM 748 N N . THR A 1 95 ? -17.979 9.764 15.414 1.00 56.66 95 THR A N 1
ATOM 749 C CA . THR A 1 95 ? -17.362 11.056 15.127 1.00 56.66 95 THR A CA 1
ATOM 750 C C . THR A 1 95 ? -15.850 10.975 15.308 1.00 56.66 95 THR A C 1
ATOM 752 O O . THR A 1 95 ? -15.307 11.211 16.389 1.00 56.66 95 THR A O 1
ATOM 755 N N . VAL A 1 96 ? -15.151 10.668 14.220 1.00 59.25 96 VAL A N 1
ATOM 756 C CA . VAL A 1 96 ? -13.696 10.784 14.148 1.00 59.25 96 VAL A CA 1
ATOM 757 C C . VAL A 1 96 ? -13.336 12.273 14.207 1.00 59.25 96 VAL A C 1
ATOM 759 O O . VAL A 1 96 ? -13.460 12.990 13.221 1.00 59.25 96 VAL A O 1
ATOM 762 N N . SER A 1 97 ? -12.919 12.763 15.375 1.00 57.19 97 SER A N 1
ATOM 763 C CA . SER A 1 97 ? -12.667 14.194 15.632 1.00 57.19 97 SER A CA 1
ATOM 764 C C . SER A 1 97 ? -11.414 14.759 14.951 1.00 57.19 97 SER A C 1
ATOM 766 O O . SER A 1 97 ? -11.167 15.961 15.015 1.00 57.19 97 SER A O 1
ATOM 768 N N . VAL A 1 98 ? -10.611 13.913 14.299 1.00 69.00 98 VAL A N 1
ATOM 769 C CA . VAL A 1 98 ? -9.323 14.297 13.710 1.00 69.00 98 VAL A CA 1
ATOM 770 C C . VAL A 1 98 ? -9.314 13.972 12.221 1.00 69.00 98 VAL A C 1
ATOM 772 O O . VAL A 1 98 ? -9.399 12.798 11.835 1.00 69.00 98 VAL A O 1
ATOM 775 N N . VAL A 1 99 ? -9.164 15.018 11.402 1.00 77.69 99 VAL A N 1
ATOM 776 C CA . VAL A 1 99 ? -8.828 14.911 9.975 1.00 77.69 99 VAL A CA 1
ATOM 777 C C . VAL A 1 99 ? -7.541 14.100 9.859 1.00 77.69 99 VAL A C 1
ATOM 779 O O . VAL A 1 99 ? -6.519 14.464 10.436 1.00 77.69 99 VAL A O 1
ATOM 782 N N . ALA A 1 100 ? -7.603 12.971 9.158 1.00 82.81 100 ALA A N 1
ATOM 783 C CA . ALA A 1 100 ? -6.465 12.081 8.982 1.00 82.81 100 ALA A CA 1
ATOM 784 C C . ALA A 1 100 ? -6.435 11.550 7.553 1.00 82.81 100 ALA A C 1
ATOM 786 O O . ALA A 1 100 ? -7.483 11.336 6.945 1.00 82.81 100 ALA A O 1
ATOM 787 N N . GLY A 1 101 ? -5.223 11.311 7.070 1.00 88.31 101 GLY A N 1
ATOM 788 C CA . GLY A 1 101 ? -4.947 10.922 5.698 1.00 88.31 101 GLY A CA 1
ATOM 789 C C . GLY A 1 101 ? -3.985 11.901 5.041 1.00 88.31 101 GLY A C 1
ATOM 790 O O . GLY A 1 101 ? -3.658 12.962 5.576 1.00 88.31 101 GLY A O 1
ATOM 791 N N . SER A 1 102 ? -3.502 11.519 3.869 1.00 91.75 102 SER A N 1
ATOM 792 C CA . SER A 1 102 ? -2.561 12.328 3.101 1.00 91.75 102 SER A CA 1
ATOM 793 C C . SER A 1 102 ? -3.288 13.322 2.193 1.00 91.75 102 SER A C 1
ATOM 795 O O . SER A 1 102 ? -4.227 12.959 1.480 1.00 91.75 102 SER A O 1
ATOM 797 N N . LEU A 1 103 ? -2.839 14.582 2.181 1.00 89.62 103 LEU A N 1
ATOM 798 C CA . LEU A 1 103 ? -3.380 15.617 1.293 1.00 89.62 103 LEU A CA 1
ATOM 799 C C . LEU A 1 103 ? -3.287 15.166 -0.177 1.00 8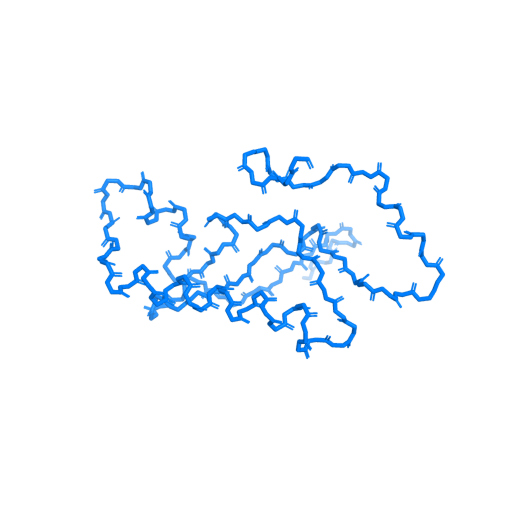9.62 103 LEU A C 1
ATOM 801 O O . LEU A 1 1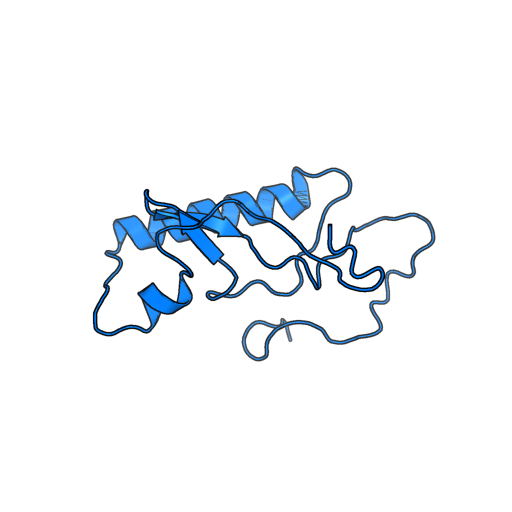03 ? -2.267 14.628 -0.601 1.00 89.62 103 LEU A O 1
ATOM 805 N N . GLY A 1 104 ? -4.367 15.350 -0.939 1.00 92.00 104 GLY A N 1
ATOM 806 C CA . GLY A 1 104 ? -4.501 14.843 -2.313 1.00 92.00 104 GLY A CA 1
ATOM 807 C C . GLY A 1 104 ? -5.051 13.413 -2.426 1.00 92.00 104 GLY A C 1
ATOM 808 O O . GLY A 1 104 ? -5.427 13.007 -3.519 1.00 92.00 104 GLY A O 1
ATOM 809 N N . TYR A 1 105 ? -5.143 12.675 -1.313 1.00 91.81 105 TYR A N 1
ATOM 810 C CA . TYR A 1 105 ? -5.786 11.352 -1.233 1.00 91.81 105 TYR A CA 1
ATOM 811 C C . TYR A 1 105 ? -7.033 11.342 -0.334 1.00 91.81 105 TYR A C 1
ATOM 813 O O . TYR A 1 105 ? -7.806 10.386 -0.367 1.00 91.81 105 TYR A O 1
ATOM 821 N N . MET A 1 106 ? -7.232 12.385 0.477 1.00 90.44 106 MET A N 1
ATOM 822 C CA . MET A 1 106 ? -8.431 12.544 1.302 1.00 90.44 106 MET A CA 1
ATOM 823 C C . MET A 1 106 ? -9.660 12.862 0.442 1.00 90.44 106 MET A C 1
ATOM 825 O O . MET A 1 106 ? -9.577 13.639 -0.509 1.00 90.44 106 MET A O 1
ATOM 829 N N . ALA A 1 107 ? -10.796 12.265 0.808 1.00 85.25 107 ALA A N 1
ATOM 830 C CA . ALA A 1 107 ? -12.104 12.639 0.277 1.00 85.25 107 ALA A CA 1
ATOM 831 C C . ALA A 1 107 ? -12.457 14.097 0.670 1.00 85.25 107 ALA A C 1
ATOM 833 O O . ALA A 1 107 ? -11.943 14.563 1.692 1.00 85.25 107 ALA A O 1
ATOM 834 N N . PRO A 1 108 ? -13.275 14.807 -0.134 1.00 83.06 108 PRO A N 1
ATOM 835 C CA . PRO A 1 108 ? -13.678 16.192 0.128 1.00 83.06 108 PRO A CA 1
ATOM 836 C C . PRO A 1 108 ? -14.573 16.347 1.362 1.00 83.06 108 PRO A C 1
ATOM 838 O O . PRO A 1 108 ? -15.273 15.372 1.723 1.00 83.06 108 PRO A O 1
#

pLDDT: mean 87.91, std 14.13, range [39.66, 98.75]

Organism: NCBI:txid210225